Protein AF-A0A4Q5U690-F1 (afdb_monomer_lite)

Foldseek 3Di:
DQPQFDPVLVVVLVVQLVVQQVDWDAFPNDTDGLCVQWDFDRRPTDIDGHPRDDVVSVVSSVVSVCVRSCVVPPPDD

Radius of gyration: 13.7 Å; chains: 1; bounding box: 48×22×28 Å

Sequence (77 aa):
MKTSFSPEIITAVKNELAQLDLSTIEVDGVDMLPSQCYHFGLEPAHVLFNTNCPDTLKEKVESILSKYTQDDESSSQ

pLDDT: mean 80.29, std 14.65, range [38.12, 90.94]

Structure (mmCIF, N/CA/C/O backbone):
data_AF-A0A4Q5U690-F1
#
_entry.id   AF-A0A4Q5U690-F1
#
loop_
_atom_site.group_PDB
_atom_site.id
_atom_site.type_symbol
_atom_site.label_atom_id
_atom_site.label_alt_id
_atom_site.label_comp_id
_atom_site.label_asym_id
_atom_site.label_entity_id
_atom_site.label_seq_id
_atom_site.pdbx_PDB_ins_code
_atom_site.Cartn_x
_atom_site.Cartn_y
_atom_site.Cartn_z
_atom_site.occupancy
_atom_site.B_iso_or_equiv
_atom_site.auth_seq_id
_atom_site.auth_comp_id
_atom_site.auth_asym_id
_atom_site.auth_atom_id
_atom_site.pdbx_PDB_model_num
ATOM 1 N N . MET A 1 1 ? -19.216 12.791 0.423 1.00 38.12 1 MET A N 1
ATOM 2 C CA . MET A 1 1 ? -19.117 12.222 1.783 1.00 38.12 1 MET A CA 1
ATOM 3 C C . MET A 1 1 ? -17.643 12.057 2.120 1.00 38.12 1 MET A C 1
ATOM 5 O O . MET A 1 1 ? -16.887 11.700 1.228 1.00 38.12 1 MET A O 1
ATOM 9 N N . LYS A 1 2 ? -17.204 12.418 3.333 1.00 45.88 2 LYS A N 1
ATOM 10 C CA . LYS A 1 2 ? -15.827 12.161 3.780 1.00 45.88 2 LYS A CA 1
ATOM 11 C C . LYS A 1 2 ? -15.805 10.718 4.281 1.00 45.88 2 LYS A C 1
ATOM 13 O O . LYS A 1 2 ? -16.300 10.475 5.374 1.00 45.88 2 LYS A O 1
ATOM 18 N N . THR A 1 3 ? -15.314 9.781 3.476 1.00 53.31 3 THR A N 1
ATOM 19 C CA . THR A 1 3 ? -15.053 8.402 3.913 1.00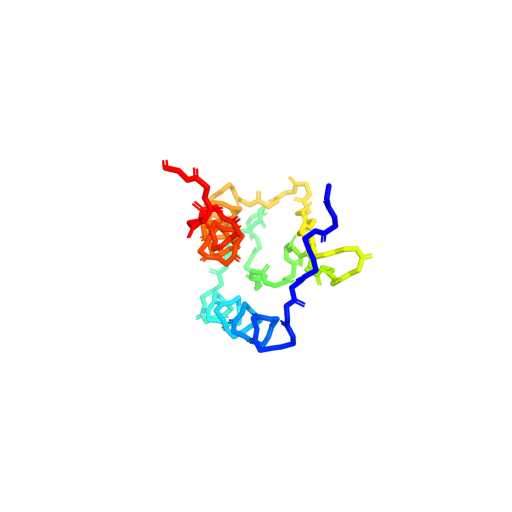 53.31 3 THR A CA 1
ATOM 20 C C . THR A 1 3 ? -13.891 8.440 4.902 1.00 53.31 3 THR A C 1
ATOM 22 O O . THR A 1 3 ? -12.720 8.342 4.533 1.00 53.31 3 THR A O 1
ATOM 25 N N . SER A 1 4 ? -14.207 8.720 6.164 1.00 60.44 4 SER A N 1
ATOM 26 C CA . SER A 1 4 ? -13.255 8.610 7.261 1.00 60.44 4 SER A CA 1
ATOM 27 C C . SER A 1 4 ? -13.096 7.137 7.587 1.00 60.44 4 SER A C 1
ATOM 29 O O . SER A 1 4 ? -14.042 6.491 8.022 1.00 60.44 4 SER A O 1
ATOM 31 N N . PHE A 1 5 ? -11.896 6.608 7.386 1.00 71.88 5 PHE A N 1
ATOM 32 C CA . PHE A 1 5 ? -11.574 5.263 7.831 1.00 71.88 5 PHE A CA 1
ATOM 33 C C . PHE A 1 5 ? -11.479 5.266 9.360 1.00 71.88 5 PHE A C 1
ATOM 35 O O . PHE A 1 5 ? -10.802 6.116 9.944 1.00 71.88 5 PHE A O 1
ATOM 42 N N . SER A 1 6 ? -12.132 4.308 10.016 1.00 80.31 6 SER A N 1
ATOM 43 C CA . SER A 1 6 ? -11.954 4.078 11.453 1.00 80.31 6 SER A CA 1
ATOM 44 C C . SER A 1 6 ? -10.501 3.674 11.758 1.00 80.31 6 SER A C 1
ATOM 46 O O . SER A 1 6 ? -9.858 3.033 10.923 1.00 80.31 6 SER A O 1
ATOM 48 N N . PRO A 1 7 ? -9.956 3.982 12.951 1.00 81.56 7 PRO A N 1
ATOM 49 C CA . PRO A 1 7 ? -8.570 3.651 13.314 1.00 81.56 7 PRO A CA 1
ATOM 50 C C . PRO A 1 7 ? -8.246 2.149 13.211 1.00 81.56 7 PRO A C 1
ATOM 52 O O . PRO A 1 7 ? -7.116 1.773 12.889 1.00 81.56 7 PRO A O 1
ATOM 55 N N . GLU A 1 8 ? -9.240 1.288 13.426 1.00 84.75 8 GLU A N 1
ATOM 56 C CA . GLU A 1 8 ? -9.129 -0.164 13.253 1.00 84.75 8 GLU A CA 1
ATOM 57 C C . GLU A 1 8 ? -8.929 -0.543 11.781 1.00 84.75 8 GLU A C 1
ATOM 59 O O . GLU A 1 8 ? -8.008 -1.289 11.450 1.00 84.75 8 GLU A O 1
ATOM 64 N N . ILE A 1 9 ? -9.717 0.057 10.885 1.00 85.06 9 ILE A N 1
ATOM 65 C CA . ILE A 1 9 ? -9.613 -0.135 9.435 1.00 85.06 9 ILE A CA 1
ATOM 66 C C . ILE A 1 9 ? -8.269 0.390 8.929 1.00 85.06 9 ILE A C 1
ATOM 68 O O . ILE A 1 9 ? -7.588 -0.281 8.162 1.00 85.06 9 ILE A O 1
ATOM 72 N N . ILE A 1 10 ? -7.833 1.557 9.409 1.00 84.31 10 ILE A N 1
ATOM 73 C CA . ILE A 1 10 ? -6.514 2.118 9.083 1.00 84.31 10 ILE A CA 1
ATOM 74 C C . ILE A 1 10 ? -5.402 1.130 9.436 1.00 84.31 10 ILE A C 1
ATOM 76 O O . ILE A 1 10 ? -4.461 0.945 8.664 1.00 84.31 10 ILE A O 1
ATOM 80 N N . THR A 1 11 ? -5.502 0.499 10.604 1.00 88.19 11 THR A N 1
ATOM 81 C CA . THR A 1 11 ? -4.522 -0.489 11.058 1.00 88.19 11 THR A CA 1
ATOM 82 C C . THR A 1 11 ? -4.559 -1.744 10.185 1.00 88.19 11 THR A C 1
ATOM 84 O O . THR A 1 11 ? -3.501 -2.229 9.785 1.00 88.19 11 THR A O 1
ATOM 87 N N . ALA A 1 12 ? -5.751 -2.230 9.830 1.00 89.62 12 ALA A N 1
ATOM 88 C CA . ALA A 1 12 ? -5.927 -3.381 8.945 1.00 89.62 12 ALA A CA 1
ATOM 89 C C . ALA A 1 12 ? -5.355 -3.125 7.539 1.00 89.62 12 ALA A C 1
ATOM 91 O O . ALA A 1 12 ? -4.537 -3.909 7.059 1.00 89.62 12 ALA A O 1
ATOM 92 N N . VAL A 1 13 ? -5.687 -1.979 6.934 1.00 87.88 13 VAL A N 1
ATOM 93 C CA . VAL A 1 13 ? -5.154 -1.534 5.637 1.00 87.88 13 VAL A CA 1
ATOM 94 C C . VAL A 1 13 ? -3.634 -1.446 5.684 1.00 87.88 13 VAL A C 1
ATOM 96 O O . VAL A 1 13 ? -2.962 -2.011 4.829 1.00 87.88 13 VAL A O 1
ATOM 99 N N . LYS A 1 14 ? -3.063 -0.791 6.704 1.00 87.62 14 LYS A N 1
ATOM 100 C CA . LYS A 1 14 ? -1.604 -0.695 6.859 1.00 87.62 14 LYS A CA 1
ATOM 101 C C . LYS A 1 14 ? -0.941 -2.065 6.970 1.00 87.62 14 LYS A C 1
ATOM 103 O O . LYS A 1 14 ? 0.144 -2.242 6.428 1.00 87.62 14 LYS A O 1
ATOM 108 N N . ASN A 1 15 ? -1.578 -3.017 7.649 1.00 90.94 15 ASN A N 1
ATOM 109 C CA . ASN A 1 15 ? -1.054 -4.371 7.770 1.00 90.94 15 ASN A CA 1
ATOM 110 C C . ASN A 1 15 ? -1.082 -5.108 6.421 1.00 90.94 15 ASN A C 1
ATOM 112 O O . ASN A 1 15 ? -0.062 -5.654 6.019 1.00 90.94 15 ASN A O 1
ATOM 116 N N . GLU A 1 16 ? -2.192 -5.062 5.674 1.00 90.56 16 GLU A N 1
ATOM 117 C CA . GLU A 1 16 ? -2.257 -5.668 4.332 1.00 90.56 16 GLU A CA 1
ATOM 118 C C . GLU A 1 16 ? -1.277 -5.017 3.349 1.00 90.56 16 GLU A C 1
ATOM 120 O O . GLU A 1 16 ? -0.606 -5.711 2.590 1.00 90.56 16 GLU A O 1
ATOM 125 N N . LEU A 1 17 ? -1.128 -3.694 3.399 1.00 88.25 17 LEU A N 1
ATOM 126 C CA . LEU A 1 17 ? -0.131 -2.975 2.611 1.00 88.25 17 LEU A CA 1
ATOM 127 C C . LEU A 1 17 ? 1.299 -3.393 2.985 1.00 88.25 17 LEU A C 1
ATOM 129 O O . LEU A 1 17 ? 2.120 -3.611 2.102 1.00 88.25 17 LEU A O 1
ATOM 133 N N . ALA A 1 18 ? 1.588 -3.595 4.272 1.00 88.88 18 ALA A N 1
ATOM 134 C CA . ALA A 1 18 ? 2.880 -4.111 4.722 1.00 88.88 18 ALA A CA 1
ATOM 135 C C . ALA A 1 18 ? 3.138 -5.566 4.281 1.00 88.88 18 ALA A C 1
ATOM 137 O O . ALA A 1 18 ? 4.294 -5.959 4.146 1.00 88.88 18 ALA A O 1
ATOM 138 N N . GLN A 1 19 ? 2.097 -6.367 4.019 1.00 90.25 19 GLN A N 1
ATOM 139 C CA . GLN A 1 19 ? 2.270 -7.700 3.426 1.00 90.25 19 GLN A CA 1
ATOM 140 C C . GLN A 1 19 ? 2.761 -7.623 1.974 1.00 90.25 19 GLN A C 1
ATOM 142 O O . GLN A 1 19 ? 3.459 -8.530 1.528 1.00 90.25 19 GLN A O 1
ATOM 147 N N . LEU A 1 20 ? 2.431 -6.555 1.234 1.00 87.06 20 LEU A N 1
ATOM 148 C CA . LEU A 1 20 ? 2.957 -6.363 -0.122 1.00 87.06 20 LEU A CA 1
ATOM 149 C C . LEU A 1 20 ? 4.478 -6.191 -0.098 1.00 87.06 20 LEU A C 1
ATOM 151 O O . LEU A 1 20 ? 5.160 -6.748 -0.952 1.00 87.06 20 LEU A O 1
ATOM 155 N N . ASP A 1 21 ? 5.009 -5.526 0.928 1.00 87.69 21 ASP A N 1
ATOM 156 C CA . ASP A 1 21 ? 6.446 -5.327 1.144 1.00 87.69 21 ASP A CA 1
ATOM 157 C C . ASP A 1 21 ? 7.244 -6.614 1.410 1.00 87.69 21 ASP A C 1
ATOM 159 O O . ASP A 1 21 ? 8.473 -6.585 1.401 1.00 87.69 21 ASP A O 1
ATOM 163 N N . LEU A 1 22 ? 6.581 -7.763 1.583 1.00 88.62 22 LEU A N 1
ATOM 164 C CA . LEU A 1 22 ? 7.252 -9.066 1.652 1.00 88.62 22 LEU A CA 1
ATOM 165 C C . LEU A 1 22 ? 7.832 -9.512 0.303 1.00 88.62 22 LEU A C 1
ATOM 167 O O . LEU A 1 22 ? 8.592 -10.477 0.249 1.00 88.62 22 LEU A O 1
ATOM 171 N N . SER A 1 23 ? 7.456 -8.855 -0.795 1.00 84.50 23 SER A N 1
ATOM 172 C CA . SER A 1 23 ? 7.989 -9.113 -2.131 1.00 84.50 23 SER A CA 1
ATOM 173 C C . SER A 1 23 ? 8.445 -7.807 -2.766 1.00 84.50 23 SER A C 1
ATOM 175 O O . SER A 1 23 ? 7.691 -6.836 -2.821 1.00 84.50 23 SER A O 1
ATOM 177 N N . THR A 1 24 ? 9.682 -7.784 -3.261 1.00 88.56 24 THR A N 1
ATOM 178 C CA . THR A 1 24 ? 10.174 -6.653 -4.047 1.00 88.56 24 THR A CA 1
ATOM 179 C C . THR A 1 24 ? 9.443 -6.588 -5.381 1.00 88.56 24 THR A C 1
ATOM 181 O O . THR A 1 24 ? 8.987 -7.598 -5.924 1.00 88.56 24 THR A O 1
ATOM 184 N N . ILE A 1 25 ? 9.304 -5.373 -5.890 1.00 88.00 25 ILE A N 1
ATOM 185 C CA . ILE A 1 25 ? 8.824 -5.104 -7.237 1.00 88.00 25 ILE A CA 1
ATOM 186 C C . ILE A 1 25 ? 9.963 -4.510 -8.054 1.00 88.00 25 ILE A C 1
ATOM 188 O O . ILE A 1 25 ? 10.771 -3.742 -7.533 1.00 88.00 25 ILE A O 1
ATOM 192 N N . GLU A 1 26 ? 10.004 -4.847 -9.335 1.00 88.00 26 GLU A N 1
ATOM 193 C CA . GLU A 1 26 ? 10.920 -4.223 -10.283 1.00 88.00 26 GLU A CA 1
A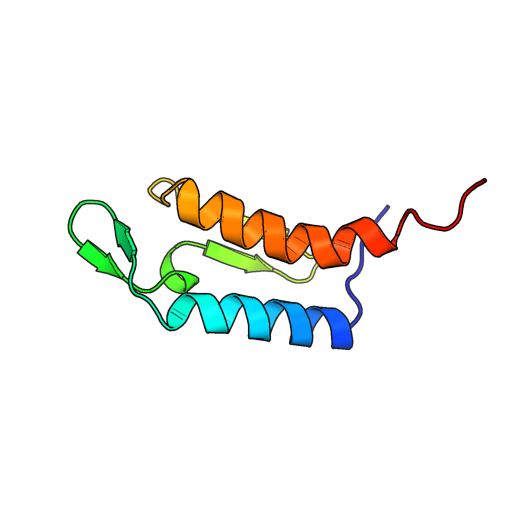TOM 194 C C . GLU A 1 26 ? 10.242 -2.992 -10.893 1.00 88.00 26 GLU A C 1
ATOM 196 O O . GLU A 1 26 ? 9.150 -3.087 -11.460 1.00 88.00 26 GLU A O 1
ATOM 201 N N . VAL A 1 27 ? 10.885 -1.832 -10.767 1.00 86.38 27 VAL A N 1
ATOM 202 C CA . VAL A 1 27 ? 10.450 -0.566 -11.368 1.00 86.38 27 VAL A CA 1
ATOM 203 C C . VAL A 1 27 ? 11.624 0.021 -12.130 1.00 86.38 27 VAL A C 1
ATOM 205 O O . VAL A 1 27 ? 12.675 0.258 -11.541 1.00 86.38 27 VAL A O 1
ATOM 208 N N . ASP A 1 28 ? 11.478 0.214 -13.443 1.00 84.31 28 ASP A N 1
ATOM 209 C CA . ASP A 1 28 ? 12.557 0.709 -14.316 1.00 84.31 28 ASP A CA 1
ATOM 210 C C . ASP A 1 28 ? 13.875 -0.103 -14.199 1.00 84.31 28 ASP A C 1
ATOM 212 O O . ASP A 1 28 ? 14.973 0.436 -14.335 1.00 84.31 28 ASP A O 1
ATOM 216 N N . GLY A 1 29 ? 13.781 -1.413 -13.932 1.00 86.38 29 GLY A N 1
ATOM 217 C CA . GLY A 1 29 ? 14.942 -2.295 -13.738 1.00 86.38 29 GLY A CA 1
ATOM 218 C C . GLY A 1 29 ? 15.620 -2.171 -12.366 1.00 86.38 29 GLY A C 1
ATOM 219 O O . GLY A 1 29 ? 16.744 -2.643 -12.196 1.00 86.38 29 GLY A O 1
ATOM 220 N N . VAL A 1 30 ? 14.965 -1.523 -11.398 1.00 87.88 30 VAL A N 1
ATOM 221 C CA . VAL A 1 30 ? 15.415 -1.416 -10.007 1.00 87.88 30 VAL A CA 1
ATOM 222 C C . VAL A 1 30 ? 14.451 -2.170 -9.097 1.00 87.88 30 VAL A C 1
ATOM 224 O O . VAL A 1 30 ? 13.255 -1.882 -9.069 1.00 87.88 30 VAL A O 1
ATOM 227 N N . ASP A 1 31 ? 14.980 -3.105 -8.310 1.00 89.81 31 ASP A N 1
ATOM 228 C CA . ASP A 1 31 ? 14.237 -3.748 -7.229 1.00 89.81 31 ASP A CA 1
ATOM 229 C C . ASP A 1 31 ? 13.980 -2.761 -6.089 1.00 89.81 31 ASP A C 1
ATOM 231 O O . ASP A 1 31 ? 14.905 -2.239 -5.459 1.00 89.81 31 ASP A O 1
ATOM 235 N N . MET A 1 32 ? 12.708 -2.533 -5.784 1.00 89.62 32 MET A N 1
ATOM 236 C CA . MET A 1 32 ? 12.286 -1.686 -4.678 1.00 89.62 32 MET A CA 1
ATOM 237 C C . MET A 1 32 ? 11.106 -2.290 -3.926 1.00 89.62 32 MET A C 1
ATOM 239 O O . MET A 1 32 ? 10.431 -3.214 -4.382 1.00 89.62 32 MET A O 1
ATOM 243 N N . LEU A 1 33 ? 10.860 -1.758 -2.733 1.00 90.06 33 LEU A N 1
ATOM 244 C CA . LEU A 1 33 ? 9.698 -2.156 -1.950 1.00 90.06 33 LEU A CA 1
ATOM 245 C C . LEU A 1 33 ? 8.436 -1.470 -2.496 1.00 90.06 33 LEU A C 1
ATOM 247 O O . LEU A 1 33 ? 8.488 -0.279 -2.815 1.00 90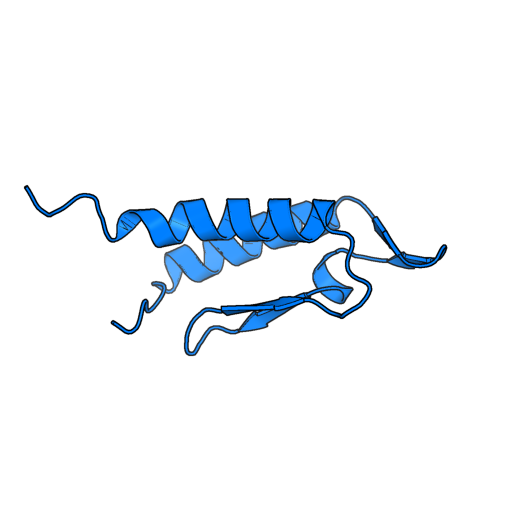.06 33 LEU A O 1
ATOM 251 N N . PRO A 1 34 ? 7.294 -2.170 -2.550 1.00 89.62 34 PRO A N 1
ATOM 252 C CA . PRO A 1 34 ? 5.998 -1.597 -2.894 1.00 89.62 34 PRO A CA 1
ATOM 253 C C . PRO A 1 34 ? 5.661 -0.299 -2.158 1.00 89.62 34 PRO A C 1
ATOM 255 O O . PRO A 1 34 ? 5.242 0.665 -2.798 1.00 89.62 34 PRO A O 1
ATOM 258 N N . SER A 1 35 ? 5.907 -0.237 -0.846 1.00 87.75 35 SER A N 1
ATOM 259 C CA . SER A 1 35 ? 5.692 0.954 -0.013 1.00 87.75 35 SER A CA 1
ATOM 260 C C . SER A 1 35 ? 6.486 2.188 -0.445 1.00 87.75 35 SER A C 1
ATOM 262 O O . SER A 1 35 ? 6.111 3.305 -0.102 1.00 87.75 35 SER A O 1
ATOM 264 N N . GLN A 1 36 ? 7.568 2.020 -1.210 1.00 89.00 36 GLN A N 1
ATOM 265 C CA . GLN A 1 36 ? 8.336 3.134 -1.772 1.00 89.00 36 GLN A CA 1
ATOM 266 C C . GLN A 1 36 ? 7.698 3.690 -3.053 1.00 89.00 36 GLN A C 1
ATOM 268 O O . GLN A 1 36 ? 8.070 4.768 -3.516 1.00 89.00 36 GLN A O 1
ATOM 273 N N . CYS A 1 37 ? 6.748 2.961 -3.640 1.00 89.88 37 CYS A N 1
ATOM 274 C CA . CYS A 1 37 ? 6.076 3.341 -4.872 1.00 89.88 37 CYS A CA 1
ATOM 275 C C . CYS A 1 37 ? 4.800 4.159 -4.610 1.00 89.88 37 CYS A C 1
ATOM 277 O O . CYS A 1 37 ? 4.453 5.045 -5.389 1.00 89.88 37 CYS A O 1
ATOM 279 N N . TYR A 1 38 ? 4.100 3.918 -3.502 1.00 90.06 38 TYR A N 1
ATOM 280 C CA . TYR A 1 38 ? 2.867 4.634 -3.172 1.00 90.06 38 TYR A CA 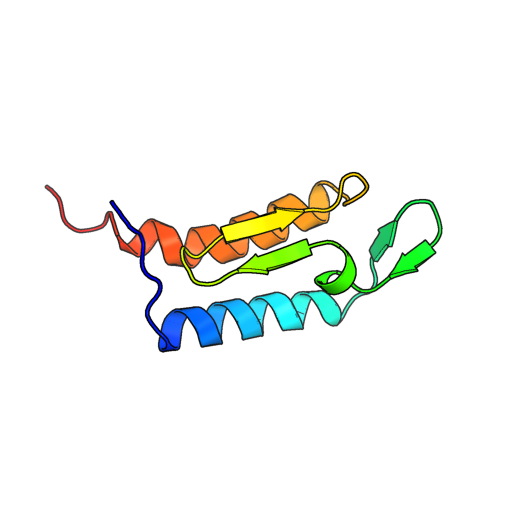1
ATOM 281 C C . TYR A 1 38 ? 2.925 5.311 -1.804 1.00 90.06 38 TYR A C 1
ATOM 283 O O . TYR A 1 38 ? 3.694 4.943 -0.924 1.00 90.06 38 TYR A O 1
ATOM 291 N N . HIS A 1 39 ? 2.054 6.292 -1.605 1.00 89.06 39 HIS A N 1
ATOM 292 C CA . HIS A 1 39 ? 1.857 6.974 -0.339 1.00 89.06 39 HIS A CA 1
ATOM 293 C C . HIS A 1 39 ? 0.404 6.833 0.106 1.00 89.06 39 HIS A C 1
ATOM 295 O O . HIS A 1 39 ? -0.502 7.238 -0.616 1.00 89.06 39 HIS A O 1
ATOM 301 N N . PHE A 1 40 ? 0.181 6.277 1.297 1.00 86.50 40 PHE A N 1
ATOM 302 C CA . PHE A 1 40 ? -1.149 6.159 1.891 1.00 86.50 40 PHE A CA 1
ATOM 303 C C . PHE A 1 40 ? -1.374 7.269 2.929 1.00 86.50 40 PHE A C 1
ATOM 305 O O . PHE A 1 40 ? -0.782 7.248 4.010 1.00 86.50 40 PHE A O 1
ATOM 312 N N . GLY A 1 41 ? -2.220 8.243 2.586 1.00 83.75 41 GLY A N 1
ATOM 313 C CA . GLY A 1 41 ? -2.670 9.327 3.460 1.00 83.75 41 GLY A CA 1
ATOM 314 C C . GLY A 1 41 ? -3.970 8.973 4.188 1.00 83.75 41 GLY A C 1
ATOM 315 O O . GLY A 1 41 ? -4.718 8.118 3.724 1.00 83.75 41 GLY A O 1
ATOM 316 N N . LEU A 1 42 ? -4.241 9.620 5.330 1.00 77.00 42 LEU A N 1
ATOM 317 C CA . LEU A 1 42 ? -5.374 9.301 6.223 1.00 77.00 42 LEU A CA 1
ATOM 318 C C . LEU A 1 42 ? -6.420 10.417 6.371 1.00 77.00 42 LEU A C 1
ATOM 320 O O . LEU A 1 42 ? -7.503 10.165 6.892 1.00 77.00 42 LEU A O 1
ATOM 324 N N . GLU A 1 43 ? -6.141 11.632 5.896 1.00 74.06 43 GLU A N 1
ATOM 325 C CA . GLU A 1 43 ? -7.022 12.793 6.080 1.00 74.06 43 GLU A CA 1
ATOM 326 C C . GLU A 1 43 ? -7.212 13.591 4.774 1.00 74.06 43 GLU A C 1
ATOM 328 O O . GLU A 1 43 ? -6.506 14.577 4.551 1.00 74.06 43 GLU A O 1
ATOM 333 N N . PRO A 1 44 ? -8.169 13.213 3.894 1.00 71.88 44 PRO A N 1
ATOM 334 C CA . PRO A 1 44 ? -8.987 11.988 3.896 1.00 71.88 44 PRO A CA 1
ATOM 335 C C . PRO A 1 44 ? -8.149 10.749 3.557 1.00 71.88 44 PRO A C 1
ATOM 337 O O . PRO A 1 44 ? -7.028 10.887 3.080 1.00 71.88 44 PRO A O 1
ATOM 340 N N . ALA A 1 45 ? -8.659 9.540 3.778 1.00 75.75 45 ALA A N 1
ATOM 341 C CA . ALA A 1 45 ? -7.914 8.347 3.393 1.00 75.75 45 ALA A CA 1
ATOM 342 C C . ALA A 1 45 ? -7.780 8.255 1.867 1.00 75.75 45 ALA A C 1
ATOM 344 O O . ALA A 1 45 ? -8.782 8.235 1.151 1.00 75.75 45 ALA A O 1
ATOM 345 N N . HIS A 1 46 ? -6.548 8.238 1.371 1.00 82.12 46 HIS A N 1
ATOM 346 C CA . HIS A 1 46 ? -6.257 8.201 -0.058 1.00 82.12 46 HIS A CA 1
ATOM 347 C C . HIS A 1 46 ? -4.906 7.541 -0.309 1.00 82.12 46 HIS A C 1
ATOM 349 O O . HIS A 1 46 ? -4.024 7.554 0.548 1.00 82.12 46 HIS A O 1
ATOM 355 N N . VAL A 1 47 ? -4.733 6.985 -1.504 1.00 86.25 47 VAL A N 1
ATOM 356 C CA . VAL A 1 47 ? -3.441 6.497 -1.977 1.00 86.25 47 VAL A CA 1
ATOM 357 C C . VAL A 1 47 ? -2.967 7.345 -3.150 1.00 86.25 47 VAL A C 1
ATOM 359 O O . VAL A 1 47 ? -3.739 7.665 -4.050 1.00 86.25 47 VAL A O 1
ATOM 362 N N . LEU A 1 48 ? -1.694 7.725 -3.126 1.00 88.44 48 LEU A N 1
ATOM 363 C CA . LEU A 1 48 ? -1.006 8.380 -4.231 1.00 88.44 48 LEU A CA 1
ATOM 364 C C . LEU A 1 48 ? 0.038 7.418 -4.772 1.00 88.44 48 LEU A C 1
ATOM 366 O O . LEU A 1 48 ? 0.888 6.954 -4.020 1.00 88.44 48 LEU A O 1
ATOM 370 N N . PHE A 1 49 ? -0.006 7.137 -6.065 1.00 90.50 49 PHE A N 1
ATOM 371 C CA . PHE A 1 49 ? 0.999 6.316 -6.728 1.00 90.50 49 PHE A CA 1
ATOM 372 C C . PHE A 1 49 ? 2.024 7.211 -7.412 1.00 90.50 49 PHE A C 1
ATOM 374 O O . PHE A 1 49 ? 1.670 8.236 -7.998 1.00 90.50 49 PHE A O 1
ATOM 381 N N . ASN A 1 50 ? 3.293 6.820 -7.357 1.00 88.31 50 ASN A N 1
ATOM 382 C CA . ASN A 1 50 ? 4.327 7.455 -8.157 1.00 88.31 50 ASN A CA 1
ATOM 383 C C . ASN A 1 50 ? 4.121 7.131 -9.650 1.00 88.31 50 ASN A C 1
ATOM 385 O O . ASN A 1 50 ? 3.517 6.114 -10.002 1.00 88.31 50 ASN A O 1
ATOM 389 N N . THR A 1 51 ? 4.631 7.984 -10.540 1.00 86.44 51 THR A N 1
ATOM 390 C CA . THR A 1 51 ? 4.379 7.898 -11.991 1.00 86.44 51 THR A CA 1
ATOM 391 C C . THR A 1 51 ? 4.812 6.559 -12.588 1.00 86.44 51 THR A C 1
ATOM 393 O O . THR A 1 51 ? 4.109 6.009 -13.431 1.00 86.44 51 THR A O 1
ATOM 396 N N . ASN A 1 52 ? 5.929 6.009 -12.110 1.00 86.31 52 ASN A N 1
ATOM 397 C CA . ASN A 1 52 ? 6.498 4.760 -12.617 1.00 86.31 52 ASN A CA 1
ATOM 398 C C . ASN A 1 52 ? 5.965 3.512 -11.902 1.00 86.31 52 ASN A C 1
ATOM 400 O O . ASN A 1 52 ? 6.478 2.419 -12.118 1.00 86.31 52 ASN A O 1
ATOM 404 N N . CYS A 1 53 ? 4.952 3.633 -11.036 1.00 88.31 53 CYS A N 1
ATOM 405 C CA . CYS A 1 53 ? 4.458 2.451 -10.346 1.00 88.31 53 CYS A CA 1
ATOM 406 C C . CYS A 1 53 ? 3.814 1.454 -11.302 1.00 88.31 53 CYS A C 1
ATOM 408 O O . CYS A 1 53 ? 2.955 1.853 -12.097 1.00 88.31 53 CYS A O 1
ATOM 410 N N . PRO A 1 54 ? 4.158 0.161 -11.174 1.00 89.50 54 PRO A N 1
ATOM 411 C CA . PRO A 1 54 ? 3.590 -0.872 -12.015 1.00 89.50 54 PRO A CA 1
ATOM 412 C C . PRO A 1 54 ? 2.095 -0.988 -11.731 1.00 89.50 54 PRO A C 1
ATOM 414 O O . PRO A 1 54 ? 1.666 -0.970 -10.573 1.00 89.50 54 PRO A O 1
ATOM 417 N N . ASP A 1 55 ? 1.297 -1.127 -12.786 1.00 88.62 55 ASP A N 1
ATOM 418 C CA . ASP A 1 55 ? -0.161 -1.201 -12.662 1.00 88.62 55 ASP A CA 1
ATOM 419 C C . ASP A 1 55 ? -0.598 -2.405 -11.822 1.00 88.62 55 ASP A C 1
ATOM 421 O O . ASP A 1 55 ? -1.512 -2.291 -11.015 1.00 88.62 55 ASP A O 1
ATOM 425 N N . THR A 1 56 ? 0.163 -3.500 -11.863 1.00 87.88 56 THR A N 1
ATOM 426 C CA . THR A 1 56 ? -0.056 -4.673 -11.005 1.00 87.88 56 THR A CA 1
ATOM 427 C C . THR A 1 56 ? 0.029 -4.358 -9.510 1.00 87.88 56 THR A C 1
ATOM 429 O O . THR A 1 56 ? -0.655 -4.999 -8.711 1.00 87.88 56 THR A O 1
ATOM 432 N N . LEU A 1 57 ? 0.858 -3.390 -9.097 1.00 88.44 57 LEU A N 1
ATOM 433 C CA . LEU A 1 57 ? 0.889 -2.932 -7.709 1.00 88.44 57 LEU A CA 1
ATOM 434 C C . LEU A 1 57 ? -0.302 -2.019 -7.411 1.00 88.44 57 LEU A C 1
ATOM 43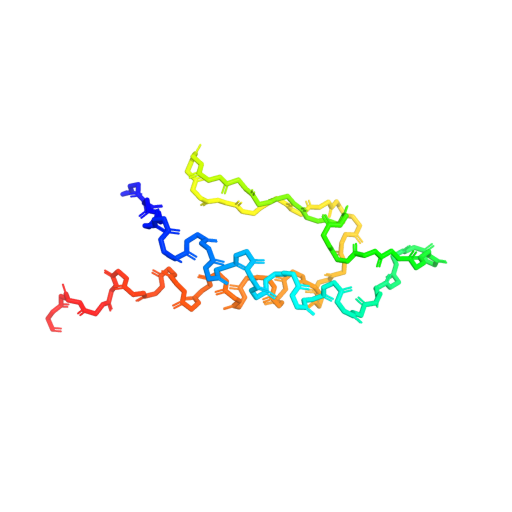6 O O . LEU A 1 57 ? -0.906 -2.155 -6.347 1.00 88.44 57 LEU A O 1
ATOM 440 N N . LYS A 1 58 ? -0.654 -1.124 -8.341 1.00 90.12 58 LYS A N 1
ATOM 441 C CA . LYS A 1 58 ? -1.818 -0.237 -8.192 1.00 90.12 58 LYS A CA 1
ATOM 442 C C . LYS A 1 58 ? -3.088 -1.051 -7.982 1.00 90.12 58 LYS A C 1
ATOM 444 O O . LYS A 1 58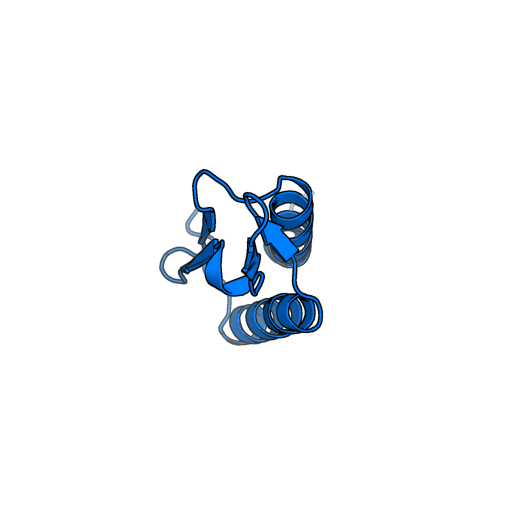 ? -3.738 -0.878 -6.960 1.00 90.12 58 LYS A O 1
ATOM 449 N N . GLU A 1 59 ? -3.338 -2.035 -8.844 1.00 90.38 59 GLU A N 1
ATOM 450 C CA . GLU A 1 59 ? -4.493 -2.933 -8.752 1.00 90.38 59 GLU A CA 1
ATOM 451 C C . GLU A 1 59 ? -4.548 -3.674 -7.409 1.00 90.38 59 GLU A C 1
ATOM 453 O O . GLU A 1 59 ? -5.616 -3.801 -6.813 1.00 90.38 59 GLU A O 1
ATOM 458 N N . LYS A 1 60 ? -3.404 -4.131 -6.880 1.00 89.38 60 LYS A N 1
ATOM 459 C CA . LYS A 1 60 ? -3.345 -4.778 -5.558 1.00 89.38 60 LYS A CA 1
ATOM 460 C C . LYS A 1 60 ? -3.709 -3.816 -4.433 1.00 89.38 60 LYS A C 1
ATOM 462 O O . LYS A 1 60 ? -4.487 -4.177 -3.554 1.00 89.38 60 LYS A O 1
ATOM 467 N N . VAL A 1 61 ? -3.147 -2.611 -4.449 1.00 89.25 61 VAL A N 1
ATOM 468 C CA . VAL A 1 61 ? -3.404 -1.597 -3.421 1.00 89.25 61 VAL A CA 1
ATOM 469 C C . VAL A 1 61 ? -4.852 -1.115 -3.490 1.00 89.25 61 VAL A C 1
ATOM 471 O O . VAL A 1 61 ? -5.522 -1.055 -2.464 1.00 89.25 61 VAL A O 1
ATOM 474 N N . GLU A 1 62 ? -5.369 -0.848 -4.686 1.00 88.12 62 GLU A N 1
ATOM 475 C CA . GLU A 1 62 ? -6.772 -0.498 -4.906 1.00 88.12 62 GLU A CA 1
ATOM 476 C C . GLU A 1 62 ? -7.708 -1.629 -4.479 1.00 88.12 62 GLU A C 1
ATOM 478 O O . GLU A 1 62 ? -8.701 -1.366 -3.809 1.00 88.12 62 GLU A O 1
ATOM 483 N N . SER A 1 63 ? -7.367 -2.889 -4.766 1.00 89.56 63 SER A N 1
ATOM 484 C CA . SER A 1 63 ? -8.134 -4.047 -4.298 1.00 89.56 63 SER A CA 1
ATOM 485 C C . SER A 1 63 ? -8.178 -4.122 -2.771 1.00 89.56 63 SER A C 1
ATOM 487 O O . SER A 1 63 ? -9.250 -4.342 -2.212 1.00 89.56 63 SER A O 1
ATOM 489 N N . ILE A 1 64 ? -7.051 -3.883 -2.085 1.00 88.25 64 ILE A N 1
ATOM 490 C CA . ILE A 1 64 ? -7.001 -3.813 -0.616 1.00 88.25 64 ILE A CA 1
ATOM 491 C C . ILE A 1 64 ? -7.921 -2.701 -0.122 1.00 88.25 64 ILE A C 1
ATOM 493 O O . ILE A 1 64 ? -8.796 -2.965 0.692 1.00 88.25 64 ILE A O 1
ATOM 497 N N . LEU A 1 65 ? -7.772 -1.478 -0.634 1.00 84.62 65 LEU A N 1
ATOM 498 C CA . LEU A 1 65 ? -8.585 -0.337 -0.210 1.00 84.62 65 LEU A CA 1
ATOM 499 C C . LEU A 1 65 ? -10.074 -0.565 -0.481 1.00 84.62 65 LEU A C 1
ATOM 501 O O . LEU A 1 65 ? -10.897 -0.261 0.380 1.00 84.62 65 LEU A O 1
ATOM 505 N N . SER A 1 66 ? -10.410 -1.167 -1.623 1.00 84.12 66 SER A N 1
ATOM 506 C CA . SER A 1 66 ? -11.783 -1.484 -2.013 1.00 84.12 66 SER A CA 1
ATOM 507 C C . SER A 1 66 ? -12.478 -2.418 -1.024 1.00 84.12 66 SER A C 1
ATOM 509 O O . SER A 1 66 ? -13.678 -2.273 -0.815 1.00 84.12 66 SER A O 1
ATOM 511 N N . LYS A 1 67 ? -11.754 -3.339 -0.366 1.00 84.06 67 LYS A N 1
ATOM 512 C CA . LYS A 1 67 ? -12.332 -4.196 0.689 1.00 84.06 67 LYS A CA 1
ATOM 513 C C . LYS A 1 67 ? -12.885 -3.390 1.864 1.00 84.06 67 LYS A C 1
ATOM 515 O O . LYS A 1 67 ? -13.801 -3.850 2.531 1.00 84.06 67 LYS A O 1
ATOM 520 N N . TYR A 1 68 ? -12.313 -2.216 2.123 1.00 80.12 68 TYR A N 1
ATOM 521 C CA . TYR A 1 68 ? -12.640 -1.391 3.283 1.00 80.12 68 TYR A CA 1
ATOM 522 C C . TYR A 1 68 ? -13.475 -0.156 2.934 1.00 80.12 68 TYR A C 1
ATOM 524 O O . TYR A 1 68 ? -14.094 0.420 3.822 1.00 80.12 68 TYR A O 1
ATOM 532 N N . THR A 1 69 ? -13.508 0.267 1.667 1.00 72.00 69 THR A N 1
ATOM 533 C CA . THR A 1 69 ? -14.391 1.352 1.205 1.00 72.00 69 THR A CA 1
ATOM 534 C C . THR A 1 69 ? -15.786 0.864 0.830 1.00 72.00 69 THR A C 1
ATOM 536 O O . THR A 1 69 ? -16.735 1.636 0.929 1.00 72.00 69 THR A O 1
ATOM 539 N N . GLN A 1 70 ? -15.934 -0.397 0.413 1.00 60.78 70 GLN A N 1
ATOM 540 C CA . GLN A 1 70 ? -17.224 -0.953 -0.006 1.00 60.78 70 GLN A CA 1
ATOM 541 C C . GLN A 1 70 ? -18.160 -1.276 1.178 1.00 60.78 70 GLN A C 1
ATOM 543 O O . GLN A 1 70 ? -19.342 -1.532 0.968 1.00 60.78 70 GLN A O 1
ATOM 548 N N . ASP A 1 71 ? -17.663 -1.211 2.418 1.00 51.59 71 ASP A N 1
ATOM 549 C CA . ASP A 1 71 ? -18.456 -1.425 3.640 1.00 51.59 71 ASP A CA 1
ATOM 550 C C . ASP A 1 71 ? -19.388 -0.238 3.983 1.00 51.59 71 ASP A C 1
ATOM 552 O O . ASP A 1 71 ? -20.249 -0.361 4.848 1.00 51.59 71 ASP A O 1
ATOM 556 N N . ASP A 1 72 ? -19.292 0.895 3.271 1.00 47.59 72 ASP A N 1
ATOM 557 C CA . ASP A 1 72 ? -20.227 2.029 3.424 1.00 47.59 72 ASP A CA 1
ATOM 558 C C . ASP A 1 72 ? -21.505 1.877 2.560 1.00 47.59 72 ASP A C 1
ATOM 560 O O . ASP A 1 72 ? -22.437 2.668 2.688 1.00 47.59 72 ASP A O 1
ATOM 564 N N . GLU A 1 73 ? -21.601 0.845 1.704 1.00 45.81 73 GLU A N 1
ATOM 565 C CA . GLU A 1 73 ? -22.783 0.582 0.858 1.00 45.81 73 GLU A CA 1
ATOM 566 C C . GLU A 1 73 ? -23.317 -0.852 1.015 1.00 45.81 73 GLU A C 1
ATOM 568 O O . GLU A 1 73 ? -23.596 -1.566 0.060 1.00 45.81 73 GLU A O 1
ATOM 573 N N . SER A 1 74 ? -23.494 -1.284 2.266 1.00 45.75 74 SER A N 1
ATOM 574 C CA . SER A 1 74 ? -24.462 -2.334 2.608 1.00 45.75 74 SER A CA 1
ATOM 575 C C . SER A 1 74 ? -25.411 -1.839 3.699 1.00 45.75 74 SER A C 1
ATOM 577 O O . SER A 1 74 ? -25.599 -2.469 4.738 1.00 45.75 74 SER A O 1
ATOM 579 N N . SER A 1 75 ? -26.006 -0.667 3.480 1.00 48.75 75 SER A N 1
ATOM 580 C CA . SER A 1 75 ? -27.211 -0.205 4.177 1.00 48.75 75 SER A CA 1
ATOM 581 C C . SER A 1 75 ? -27.885 0.906 3.377 1.00 48.75 75 SER A C 1
ATOM 583 O O . SER A 1 75 ? -27.920 2.051 3.812 1.00 48.75 75 SER A O 1
ATOM 585 N N . SER A 1 76 ? -28.433 0.590 2.202 1.00 42.25 76 SER A N 1
ATOM 586 C CA . SER A 1 76 ? -29.596 1.300 1.652 1.00 42.25 76 SER A CA 1
ATOM 587 C C . SER A 1 76 ? -30.308 0.451 0.591 1.00 42.25 76 SER A C 1
ATOM 589 O O . SER A 1 76 ? -29.989 0.528 -0.586 1.00 42.25 76 SER A O 1
ATOM 591 N N . GLN A 1 77 ? -31.335 -0.257 1.083 1.00 39.56 77 GLN A N 1
ATOM 592 C CA . GLN A 1 77 ? -32.544 -0.769 0.406 1.00 39.56 77 GLN A CA 1
ATOM 593 C C . GLN A 1 77 ? -32.491 -2.078 -0.388 1.00 39.56 77 GLN A C 1
ATOM 595 O O . GLN A 1 77 ? -31.914 -2.124 -1.490 1.00 39.56 77 GLN A O 1
#

Secondary structure (DSSP, 8-state):
------HHHHHHHHHHHHHHTTS-EEETTEEE-GGGTEEEEETTEEEEE-TT--HHHHHHHHHHHHHHHGGGSSS--